Protein AF-A0A6N4R592-F1 (afdb_monomer)

Structure (mmCIF, N/CA/C/O backbone):
data_AF-A0A6N4R592-F1
#
_entry.id   AF-A0A6N4R592-F1
#
loop_
_atom_site.group_PDB
_atom_site.id
_atom_site.type_symbol
_atom_site.label_atom_id
_atom_site.label_alt_id
_atom_site.label_comp_id
_atom_site.label_asym_id
_atom_site.label_entity_id
_atom_site.label_seq_id
_atom_site.pdbx_PDB_ins_code
_atom_site.Cartn_x
_atom_site.Cartn_y
_atom_site.Cartn_z
_atom_site.occupancy
_atom_site.B_iso_or_equiv
_atom_site.auth_seq_id
_atom_site.auth_comp_id
_atom_site.auth_asym_id
_atom_site.auth_atom_id
_atom_site.pdbx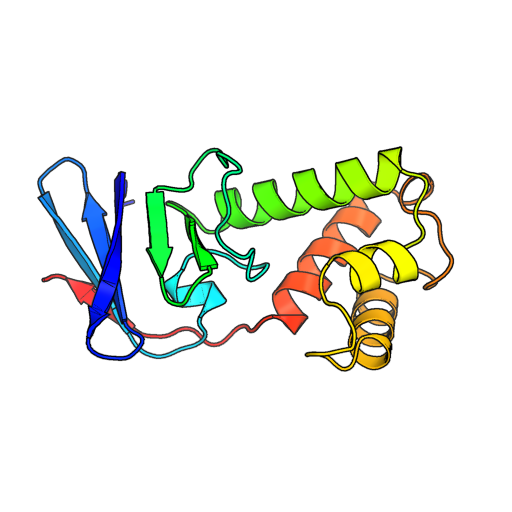_PDB_model_num
ATOM 1 N N . MET A 1 1 ? 16.192 -14.650 -8.213 1.00 62.88 1 MET A N 1
ATOM 2 C CA . MET A 1 1 ? 15.138 -13.611 -8.234 1.00 62.88 1 MET A CA 1
ATOM 3 C C . MET A 1 1 ? 15.750 -12.357 -8.821 1.00 62.88 1 MET A C 1
ATOM 5 O O . MET A 1 1 ? 16.882 -12.058 -8.465 1.00 62.88 1 MET A O 1
ATOM 9 N N . ASP A 1 2 ? 15.056 -11.673 -9.729 1.00 75.62 2 ASP A N 1
ATOM 10 C CA . ASP A 1 2 ? 15.552 -10.416 -10.296 1.00 75.62 2 ASP A CA 1
ATOM 11 C C . ASP A 1 2 ? 15.563 -9.311 -9.235 1.00 75.62 2 ASP A C 1
ATOM 13 O O . ASP A 1 2 ? 14.555 -9.067 -8.572 1.00 75.62 2 ASP A O 1
ATOM 17 N N . THR A 1 3 ? 16.703 -8.638 -9.080 1.00 89.19 3 THR A N 1
ATOM 18 C CA . THR A 1 3 ? 16.845 -7.491 -8.177 1.00 89.19 3 THR A CA 1
ATOM 19 C C . THR A 1 3 ? 16.563 -6.212 -8.955 1.00 89.19 3 THR A C 1
ATOM 21 O O . THR A 1 3 ? 17.452 -5.651 -9.599 1.00 89.19 3 THR A O 1
ATOM 24 N N . PHE A 1 4 ? 15.312 -5.758 -8.925 1.00 95.81 4 PHE A N 1
ATOM 25 C CA . PHE A 1 4 ? 14.919 -4.506 -9.565 1.00 95.81 4 PHE A CA 1
ATOM 26 C C . PHE A 1 4 ? 15.396 -3.295 -8.761 1.00 95.81 4 PHE A C 1
ATOM 28 O O . PHE A 1 4 ? 15.197 -3.222 -7.548 1.00 95.81 4 PHE A O 1
ATOM 35 N N . VAL A 1 5 ? 15.990 -2.324 -9.450 1.00 97.00 5 VAL A N 1
ATOM 36 C CA . VAL A 1 5 ? 16.547 -1.102 -8.842 1.00 97.00 5 VAL A CA 1
ATOM 37 C C . VAL A 1 5 ? 15.797 0.157 -9.261 1.00 97.00 5 VAL A C 1
ATOM 39 O O . VAL A 1 5 ? 15.882 1.180 -8.585 1.00 97.00 5 VAL A O 1
ATOM 42 N N . LYS A 1 6 ? 15.034 0.083 -10.354 1.00 97.56 6 LYS A N 1
ATOM 43 C CA . LYS A 1 6 ? 14.271 1.201 -10.906 1.00 97.56 6 LYS A CA 1
ATOM 44 C C . LYS A 1 6 ? 12.977 0.698 -11.533 1.00 97.56 6 LYS A C 1
ATOM 46 O O . LYS A 1 6 ? 12.952 -0.379 -12.123 1.00 97.56 6 LYS A O 1
ATOM 51 N N . ALA A 1 7 ? 11.912 1.486 -11.426 1.00 97.94 7 ALA A N 1
ATOM 52 C CA . ALA A 1 7 ? 10.681 1.244 -12.166 1.00 97.94 7 ALA A CA 1
ATOM 53 C C . ALA A 1 7 ? 10.006 2.546 -12.617 1.00 97.94 7 ALA A C 1
ATOM 55 O O . ALA A 1 7 ? 10.142 3.587 -11.972 1.00 97.94 7 ALA A O 1
ATOM 56 N N . TYR A 1 8 ? 9.275 2.499 -13.727 1.00 97.94 8 TYR A N 1
ATOM 57 C CA . TYR A 1 8 ? 8.565 3.652 -14.289 1.00 97.94 8 TYR A CA 1
ATOM 58 C C . TYR A 1 8 ? 7.358 3.216 -15.127 1.00 97.94 8 TYR A C 1
ATOM 60 O O . TYR A 1 8 ? 7.227 2.049 -15.499 1.00 97.94 8 TYR A O 1
ATOM 68 N N . ALA A 1 9 ? 6.450 4.157 -15.394 1.00 97.75 9 ALA A N 1
ATOM 69 C CA . ALA A 1 9 ? 5.282 3.911 -16.236 1.00 97.75 9 ALA A CA 1
ATOM 70 C C . ALA A 1 9 ? 5.697 3.535 -17.671 1.00 97.75 9 ALA A C 1
ATOM 72 O O . ALA A 1 9 ? 6.549 4.191 -18.269 1.00 97.75 9 ALA A O 1
ATOM 73 N N . GLY A 1 10 ? 5.090 2.472 -18.198 1.00 95.75 10 GLY A N 1
ATOM 74 C CA . GLY A 1 10 ? 5.188 2.053 -19.593 1.00 95.75 10 GLY A CA 1
ATOM 75 C C . GLY A 1 10 ? 4.001 2.543 -20.427 1.00 95.75 10 GLY A C 1
ATOM 76 O O . GLY A 1 10 ? 3.326 3.507 -20.072 1.00 95.75 10 GLY A O 1
ATOM 77 N N . GLN A 1 11 ? 3.738 1.862 -21.544 1.00 94.56 11 GLN A N 1
ATOM 78 C CA . GLN A 1 11 ? 2.572 2.139 -22.388 1.00 94.56 11 GLN A CA 1
ATOM 79 C C . GLN A 1 11 ? 1.268 1.736 -21.685 1.00 94.56 11 GLN A C 1
ATOM 81 O O . GLN A 1 11 ? 1.192 0.692 -21.036 1.00 94.56 11 GLN A O 1
ATOM 86 N N . GLY A 1 12 ? 0.224 2.555 -21.823 1.00 94.94 12 GLY A N 1
ATOM 87 C CA . GLY A 1 12 ? -1.066 2.308 -21.180 1.00 94.94 12 GLY A CA 1
ATOM 88 C C . GLY A 1 12 ? -0.940 2.205 -19.658 1.00 94.94 12 GLY A C 1
ATOM 89 O O . GLY A 1 12 ? -0.544 3.156 -18.989 1.00 94.94 12 GLY A O 1
ATOM 90 N N . THR A 1 13 ? -1.299 1.049 -19.097 1.00 96.06 13 THR A N 1
ATOM 91 C CA . THR A 1 13 ? -1.208 0.803 -17.649 1.00 96.06 13 THR A CA 1
ATOM 92 C C . THR A 1 13 ? 0.048 0.050 -17.222 1.00 96.06 13 THR A C 1
ATOM 94 O O . THR A 1 13 ? 0.154 -0.314 -16.049 1.00 96.06 13 THR A O 1
ATOM 97 N N . ASP A 1 14 ? 0.954 -0.232 -18.153 1.00 97.81 14 ASP A N 1
ATOM 98 C CA . ASP A 1 14 ? 2.106 -1.089 -17.909 1.00 97.81 14 ASP A CA 1
ATOM 99 C C . ASP A 1 14 ? 3.134 -0.429 -16.989 1.00 97.81 14 ASP A C 1
ATOM 101 O O . ASP A 1 14 ? 3.224 0.797 -16.877 1.00 97.81 14 ASP A O 1
ATOM 105 N N . VAL A 1 15 ? 3.946 -1.263 -16.344 1.00 98.38 15 VAL A N 1
ATOM 106 C CA . VAL A 1 15 ? 5.071 -0.822 -15.514 1.00 98.38 15 VAL A CA 1
ATOM 107 C C . VAL A 1 15 ? 6.333 -1.519 -15.991 1.00 98.38 15 VAL A C 1
ATOM 109 O O . VAL A 1 15 ? 6.362 -2.744 -16.118 1.00 98.38 15 VAL A O 1
ATOM 112 N N . ILE A 1 16 ? 7.371 -0.735 -16.266 1.00 98.38 16 ILE A N 1
ATOM 113 C CA . ILE A 1 16 ? 8.685 -1.237 -16.659 1.00 98.38 16 ILE A CA 1
ATOM 114 C C . ILE A 1 16 ? 9.574 -1.259 -15.428 1.00 98.38 16 ILE A C 1
ATOM 116 O O . ILE A 1 16 ? 9.740 -0.236 -14.767 1.00 98.38 16 ILE A O 1
ATOM 120 N N . TYR A 1 17 ? 10.146 -2.420 -15.147 1.00 98.31 17 TYR A N 1
ATOM 121 C CA . TYR A 1 17 ? 11.151 -2.634 -14.121 1.00 98.31 17 TYR A CA 1
ATOM 122 C C . TYR A 1 17 ? 12.515 -2.827 -14.769 1.00 98.31 17 TYR A C 1
ATOM 124 O O . TYR A 1 17 ? 12.617 -3.482 -15.803 1.00 98.31 17 TYR A O 1
ATOM 132 N N . GLU A 1 18 ? 13.553 -2.290 -14.142 1.00 98.06 18 GLU A N 1
ATOM 133 C CA . GLU A 1 18 ? 14.937 -2.376 -14.597 1.00 98.06 18 GLU A CA 1
ATOM 134 C C . GLU A 1 18 ? 15.817 -2.916 -13.464 1.00 98.06 18 GLU A C 1
ATOM 136 O O . GLU A 1 18 ? 15.719 -2.477 -12.309 1.00 98.06 18 GLU A O 1
ATOM 141 N N . THR A 1 19 ? 16.635 -3.914 -13.780 1.00 95.88 19 THR A N 1
ATOM 142 C CA . THR A 1 19 ? 17.636 -4.499 -12.879 1.00 95.88 19 THR A CA 1
ATOM 143 C C . THR A 1 19 ? 18.960 -3.739 -12.969 1.00 95.88 19 THR A C 1
ATOM 145 O O . THR A 1 19 ? 19.182 -2.950 -13.884 1.00 95.88 19 THR A O 1
ATOM 148 N N . ALA A 1 20 ? 19.863 -3.963 -12.011 1.00 93.62 20 ALA A N 1
ATOM 149 C CA . ALA A 1 20 ? 21.159 -3.274 -11.969 1.00 93.62 20 ALA A CA 1
ATOM 150 C C . ALA A 1 20 ? 22.055 -3.538 -13.198 1.00 93.62 20 ALA A C 1
ATOM 152 O O . ALA A 1 20 ? 22.873 -2.694 -13.547 1.00 93.62 20 ALA A O 1
ATOM 153 N N . ASP A 1 21 ? 21.888 -4.689 -13.855 1.00 94.19 21 ASP A N 1
ATOM 154 C CA . ASP A 1 21 ? 22.577 -5.082 -15.094 1.00 94.19 21 ASP A CA 1
ATOM 155 C C . ASP A 1 21 ? 21.860 -4.588 -16.370 1.00 94.19 21 ASP A C 1
ATOM 157 O O . ASP A 1 21 ? 22.243 -4.955 -17.478 1.00 94.19 21 ASP A O 1
ATOM 161 N N . GLY A 1 22 ? 20.819 -3.758 -16.235 1.00 94.19 22 GLY A N 1
ATOM 162 C CA . GLY A 1 22 ? 20.122 -3.112 -17.349 1.00 94.19 22 GLY A CA 1
ATOM 163 C C . GLY A 1 22 ? 19.032 -3.951 -18.022 1.00 94.19 22 GLY A C 1
ATOM 164 O O . GLY A 1 22 ? 18.386 -3.458 -18.951 1.00 94.19 22 GLY A O 1
ATOM 165 N N . ARG A 1 23 ? 18.774 -5.187 -17.564 1.00 95.75 23 ARG A N 1
ATOM 166 C CA . ARG A 1 23 ? 17.642 -5.985 -18.069 1.00 95.75 23 ARG A CA 1
ATOM 167 C C . ARG A 1 23 ? 1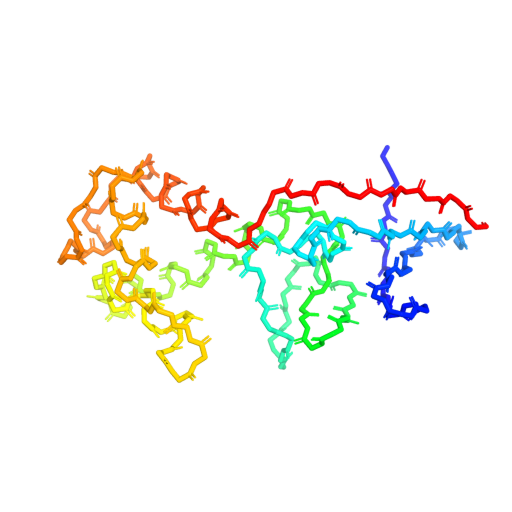6.323 -5.324 -17.689 1.00 95.75 23 ARG A C 1
ATOM 169 O O . ARG A 1 23 ? 16.175 -4.754 -16.606 1.00 95.75 23 ARG A O 1
ATOM 176 N N . LYS A 1 24 ? 15.340 -5.425 -18.585 1.00 97.44 24 LYS A N 1
ATOM 177 C CA . LYS A 1 24 ? 14.023 -4.816 -18.402 1.00 97.44 24 LYS A CA 1
ATOM 178 C C . LYS A 1 24 ? 12.930 -5.871 -18.399 1.00 97.44 24 LYS A C 1
ATOM 180 O O . LYS A 1 24 ? 12.932 -6.797 -19.203 1.00 97.44 24 LYS A O 1
ATOM 185 N N . VAL A 1 25 ? 11.976 -5.707 -17.489 1.00 97.50 25 VAL A N 1
ATOM 186 C CA . VAL A 1 25 ? 10.789 -6.556 -17.383 1.00 97.50 25 VAL A CA 1
ATOM 187 C C . VAL A 1 25 ? 9.558 -5.666 -17.373 1.00 97.50 25 VAL A C 1
ATOM 189 O O . VAL A 1 25 ? 9.431 -4.759 -16.553 1.00 97.50 25 VAL A O 1
ATOM 192 N N . ARG A 1 26 ? 8.626 -5.935 -18.280 1.00 97.75 26 ARG A N 1
ATOM 193 C CA . ARG A 1 26 ? 7.334 -5.263 -18.369 1.00 97.75 26 ARG A CA 1
ATOM 194 C C . ARG A 1 26 ? 6.264 -6.065 -17.643 1.00 97.75 26 ARG A C 1
ATOM 196 O O . ARG A 1 26 ? 6.079 -7.248 -17.922 1.00 97.75 26 ARG A O 1
ATOM 203 N N . PHE A 1 27 ? 5.536 -5.399 -16.757 1.00 97.56 27 PHE A N 1
ATOM 204 C CA . PHE A 1 27 ? 4.348 -5.917 -16.091 1.00 97.56 27 PHE A CA 1
ATOM 205 C C . PHE A 1 27 ? 3.115 -5.315 -16.766 1.00 97.56 27 PHE A C 1
ATOM 207 O O . PHE A 1 27 ? 2.927 -4.096 -16.718 1.00 97.56 27 PHE A O 1
ATOM 214 N N . SER A 1 28 ? 2.280 -6.163 -17.369 1.00 97.44 28 SER A N 1
ATOM 215 C CA . SER A 1 28 ? 1.107 -5.759 -18.157 1.00 97.44 28 SER A CA 1
ATOM 216 C C . SER A 1 28 ? -0.163 -6.454 -17.661 1.00 97.44 28 SER A C 1
ATOM 218 O O . SER A 1 28 ? -0.115 -7.560 -17.124 1.00 97.44 28 SER A O 1
ATOM 220 N N . GLY A 1 29 ? -1.321 -5.810 -17.833 1.00 96.25 29 GLY A N 1
ATOM 221 C CA . GLY A 1 29 ? -2.608 -6.351 -17.375 1.00 96.25 29 GLY A CA 1
ATOM 222 C C . GLY A 1 29 ? -2.704 -6.519 -15.849 1.00 96.25 29 GLY A C 1
ATOM 223 O O . GLY A 1 29 ? -1.919 -5.943 -15.094 1.00 96.25 29 GLY A O 1
ATOM 224 N N . GLY A 1 30 ? -3.692 -7.282 -15.375 1.00 95.50 30 GLY A N 1
ATOM 225 C CA . GLY A 1 30 ? -3.941 -7.479 -13.940 1.00 95.50 30 GLY A CA 1
ATOM 226 C C . GLY A 1 30 ? -4.347 -6.200 -13.195 1.00 95.50 30 GLY A C 1
ATOM 227 O O . GLY A 1 30 ? -4.807 -5.223 -13.796 1.00 95.50 30 GLY A O 1
ATOM 228 N N . ASP A 1 31 ? -4.166 -6.195 -11.878 1.00 96.31 31 ASP A N 1
ATOM 229 C CA . ASP A 1 31 ? -4.455 -5.044 -11.019 1.00 96.31 31 ASP A CA 1
ATOM 230 C C . ASP A 1 31 ? -3.212 -4.167 -10.803 1.00 96.31 31 ASP A C 1
ATOM 232 O O . ASP A 1 31 ? -2.063 -4.600 -10.935 1.00 96.31 31 ASP A O 1
ATOM 236 N N . ARG A 1 32 ? -3.437 -2.883 -10.495 1.00 96.44 32 ARG A N 1
ATOM 237 C CA . ARG A 1 32 ? -2.353 -1.904 -10.315 1.00 96.44 32 ARG A CA 1
ATOM 238 C C . ARG A 1 32 ? -1.432 -2.284 -9.162 1.00 96.44 32 ARG A C 1
ATOM 240 O O . ARG A 1 32 ? -0.219 -2.165 -9.298 1.00 96.44 32 ARG A O 1
ATOM 247 N N . ASN A 1 33 ? -1.995 -2.738 -8.046 1.00 95.94 33 ASN A N 1
ATOM 248 C CA . ASN A 1 33 ? -1.226 -3.139 -6.874 1.00 95.94 33 ASN A CA 1
ATOM 249 C C . ASN A 1 33 ? -0.249 -4.286 -7.194 1.00 95.94 33 ASN A C 1
ATOM 251 O O . ASN A 1 33 ? 0.875 -4.283 -6.693 1.00 95.94 33 ASN A O 1
ATOM 255 N N . TRP A 1 34 ? -0.622 -5.197 -8.097 1.00 97.56 34 TRP A N 1
ATOM 256 C CA . TRP A 1 34 ? 0.252 -6.244 -8.613 1.00 97.56 34 TRP A CA 1
ATOM 257 C C . TRP A 1 34 ? 1.346 -5.678 -9.525 1.00 97.56 34 TRP A C 1
ATOM 259 O O . TRP A 1 34 ? 2.527 -5.937 -9.284 1.00 97.56 34 TRP A O 1
ATOM 269 N N . ARG A 1 35 ? 0.981 -4.860 -10.527 1.00 97.75 35 ARG A N 1
ATOM 270 C CA . ARG A 1 35 ? 1.959 -4.259 -11.456 1.00 97.75 35 ARG A CA 1
ATOM 271 C C . ARG A 1 35 ? 2.964 -3.357 -10.756 1.00 97.75 35 ARG A C 1
ATOM 273 O O . ARG A 1 35 ? 4.108 -3.304 -11.172 1.00 97.75 35 ARG A O 1
ATOM 280 N N . ASN A 1 36 ? 2.542 -2.661 -9.707 1.00 98.19 36 ASN A N 1
ATOM 281 C CA . ASN A 1 36 ? 3.387 -1.749 -8.946 1.00 98.19 36 ASN A CA 1
ATOM 282 C C . ASN A 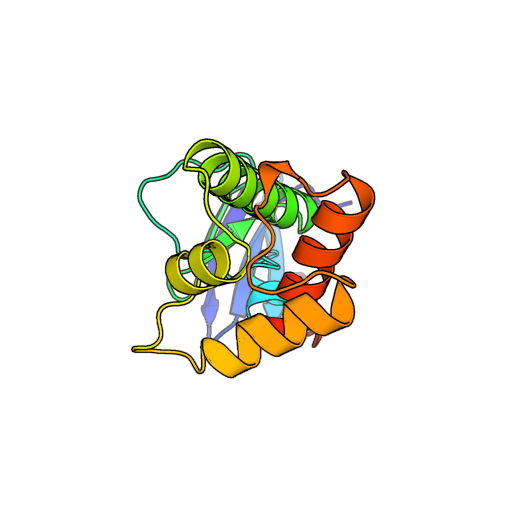1 36 ? 4.109 -2.442 -7.778 1.00 98.19 36 ASN A C 1
ATOM 284 O O . ASN A 1 36 ? 4.849 -1.779 -7.046 1.00 98.19 36 ASN A O 1
ATOM 288 N N . GLN A 1 37 ? 3.856 -3.736 -7.541 1.00 97.56 37 GLN A N 1
ATOM 289 C CA . GLN A 1 37 ? 4.284 -4.450 -6.331 1.00 97.56 37 GLN A CA 1
ATOM 290 C C . GLN A 1 37 ? 3.970 -3.659 -5.050 1.00 97.56 37 GLN A C 1
ATOM 292 O O . GLN A 1 37 ? 4.754 -3.565 -4.110 1.00 97.56 37 GLN A O 1
ATOM 297 N N . ASN A 1 38 ? 2.791 -3.048 -5.033 1.00 97.94 38 ASN A N 1
ATOM 298 C CA . ASN A 1 38 ? 2.308 -2.145 -4.003 1.00 97.94 38 ASN A CA 1
ATOM 299 C C . ASN A 1 38 ? 0.945 -2.648 -3.514 1.00 97.94 38 ASN A C 1
ATOM 301 O O . ASN A 1 38 ? -0.070 -2.071 -3.905 1.00 97.94 38 ASN A O 1
ATOM 305 N N . PRO A 1 39 ? 0.899 -3.720 -2.696 1.00 97.19 39 PRO A N 1
ATOM 306 C CA . PRO A 1 39 ? -0.352 -4.369 -2.296 1.00 97.19 39 PRO A CA 1
ATOM 307 C C . PRO A 1 39 ? -1.375 -3.429 -1.655 1.00 97.19 39 PRO A C 1
ATOM 309 O O . PRO A 1 39 ? -2.566 -3.666 -1.790 1.00 97.19 39 PRO A O 1
ATOM 312 N N . GLY A 1 40 ? -0.914 -2.352 -1.013 1.00 96.19 40 GLY A N 1
ATOM 313 C CA . GLY A 1 40 ? -1.764 -1.348 -0.376 1.00 96.19 40 GLY A CA 1
ATOM 314 C C . GLY A 1 40 ? -2.177 -0.174 -1.262 1.00 96.19 40 GLY A C 1
ATOM 315 O O . GLY A 1 40 ? -2.737 0.777 -0.737 1.00 96.19 40 GLY A O 1
ATOM 316 N N . ASN A 1 41 ? -1.829 -0.156 -2.556 1.00 96.69 41 ASN A N 1
ATOM 317 C CA . ASN A 1 41 ? -2.036 1.011 -3.427 1.00 96.69 41 ASN A CA 1
ATOM 318 C C . ASN A 1 41 ? -1.595 2.331 -2.753 1.00 96.69 41 ASN A C 1
ATOM 320 O O . ASN A 1 41 ? -2.276 3.355 -2.790 1.00 96.69 41 ASN A O 1
ATOM 324 N N . ILE A 1 42 ? -0.410 2.340 -2.136 1.00 96.56 42 ILE A N 1
ATOM 325 C CA . ILE A 1 42 ? 0.140 3.541 -1.499 1.00 96.56 42 ILE A CA 1
ATOM 326 C C . ILE A 1 42 ? 0.437 4.590 -2.578 1.00 96.56 42 ILE A C 1
ATOM 328 O O . ILE A 1 42 ? 1.251 4.348 -3.478 1.00 96.56 42 ILE A O 1
ATOM 332 N N . ARG A 1 43 ? -0.206 5.760 -2.489 1.00 95.56 43 ARG A N 1
ATOM 333 C CA . ARG A 1 43 ? 0.039 6.906 -3.381 1.00 95.56 43 ARG A CA 1
ATOM 334 C C . ARG A 1 43 ? 1.491 7.381 -3.264 1.00 95.56 43 ARG A C 1
ATOM 336 O O . ARG A 1 43 ? 2.071 7.406 -2.177 1.00 95.56 43 ARG A O 1
ATOM 343 N N . SER A 1 44 ? 2.084 7.770 -4.389 1.00 96.12 44 SER A N 1
ATOM 344 C CA . SER A 1 44 ? 3.431 8.338 -4.391 1.00 96.12 44 SER A CA 1
ATOM 345 C C . SER A 1 44 ? 3.384 9.784 -3.914 1.00 96.12 44 SER A C 1
ATOM 347 O O . SER A 1 44 ? 2.686 10.612 -4.486 1.00 96.12 44 SER A O 1
ATOM 349 N N . ASN A 1 45 ? 4.167 10.083 -2.886 1.00 93.56 45 ASN A N 1
ATOM 350 C CA . ASN A 1 45 ? 4.393 11.424 -2.359 1.00 93.56 45 ASN A CA 1
ATOM 351 C C . ASN A 1 45 ? 5.890 11.601 -2.025 1.00 93.56 45 ASN A C 1
ATOM 353 O O . ASN A 1 45 ? 6.727 10.792 -2.446 1.00 93.56 45 ASN A O 1
ATOM 357 N N . SER A 1 46 ? 6.227 12.648 -1.269 1.00 93.56 46 SER A N 1
ATOM 358 C CA . SER A 1 46 ? 7.596 12.962 -0.838 1.00 93.56 46 SER A CA 1
ATOM 359 C C . SER A 1 46 ? 8.200 11.956 0.154 1.00 93.56 46 SER A C 1
ATOM 361 O O . SER A 1 46 ? 9.406 12.002 0.407 1.00 93.56 46 SER A O 1
ATOM 363 N N . ILE A 1 47 ? 7.411 11.021 0.701 1.00 93.31 47 ILE A N 1
ATOM 364 C CA . ILE A 1 47 ? 7.905 10.013 1.642 1.00 93.31 47 ILE A CA 1
ATOM 365 C C . ILE A 1 47 ? 8.842 9.040 0.916 1.00 93.31 47 ILE A C 1
ATOM 367 O O . ILE A 1 47 ? 8.487 8.383 -0.070 1.00 93.31 47 ILE A O 1
ATOM 371 N N . ARG A 1 48 ? 10.056 8.910 1.460 1.00 93.44 48 ARG A N 1
ATOM 372 C CA . ARG A 1 48 ? 11.076 7.962 1.002 1.00 93.44 48 ARG A CA 1
ATOM 373 C C . ARG A 1 48 ? 10.851 6.595 1.641 1.00 93.44 48 ARG A C 1
ATOM 375 O O . ARG A 1 48 ? 11.404 6.276 2.692 1.00 93.44 48 ARG A O 1
ATOM 382 N N . TRP A 1 49 ? 10.011 5.782 1.012 1.00 96.94 49 TRP A N 1
ATOM 383 C CA . TRP A 1 49 ? 9.807 4.403 1.445 1.00 96.94 49 TRP A CA 1
ATOM 384 C C . TRP A 1 49 ? 11.014 3.531 1.090 1.00 96.94 49 TRP A C 1
ATOM 386 O O . TRP A 1 49 ? 11.471 3.537 -0.051 1.00 96.94 49 TRP A O 1
ATOM 396 N N . LEU A 1 50 ? 11.508 2.737 2.045 1.00 97.12 50 LEU A N 1
ATOM 397 C CA . LEU A 1 50 ? 12.545 1.750 1.738 1.00 97.12 50 LEU A CA 1
ATOM 398 C C . LEU A 1 50 ? 11.985 0.725 0.746 1.00 97.12 50 LEU A C 1
ATOM 400 O O . LEU A 1 50 ? 10.945 0.126 1.014 1.00 97.12 50 LEU A O 1
ATOM 404 N N . GLY A 1 51 ? 12.700 0.523 -0.360 1.00 96.12 51 GLY A N 1
ATOM 405 C CA . GLY A 1 51 ? 12.296 -0.384 -1.427 1.00 96.12 51 GLY A CA 1
ATOM 406 C C . GLY A 1 51 ? 11.398 0.242 -2.493 1.00 96.12 51 GLY A C 1
ATOM 407 O O . GLY A 1 51 ? 11.051 -0.451 -3.442 1.00 96.12 51 GLY A O 1
ATOM 408 N N . LYS A 1 52 ? 11.020 1.525 -2.374 1.00 97.69 52 LYS A N 1
ATOM 409 C CA . LYS A 1 52 ? 10.383 2.265 -3.474 1.00 97.69 52 LYS A CA 1
ATOM 410 C C . LYS A 1 52 ? 11.438 2.565 -4.534 1.00 97.69 52 LYS A C 1
ATOM 412 O O . LYS A 1 52 ? 12.395 3.282 -4.257 1.00 97.69 52 LYS A O 1
ATOM 417 N N . ILE A 1 53 ? 11.224 2.051 -5.738 1.00 97.75 53 ILE A N 1
ATOM 418 C CA . ILE A 1 53 ? 12.138 2.183 -6.884 1.00 97.75 53 ILE A CA 1
ATOM 419 C C . ILE A 1 53 ? 11.536 3.006 -8.026 1.00 97.75 53 ILE A C 1
ATOM 421 O O . ILE A 1 53 ? 12.167 3.201 -9.063 1.00 97.75 53 ILE A O 1
ATOM 425 N N . GLY A 1 54 ? 10.304 3.484 -7.854 1.00 97.69 54 GLY A N 1
ATOM 426 C CA . GLY A 1 54 ? 9.606 4.231 -8.886 1.00 97.69 54 GLY A CA 1
ATOM 427 C C . GLY A 1 54 ? 8.221 4.709 -8.482 1.00 97.69 54 GLY A C 1
ATOM 428 O O . GLY A 1 54 ? 7.787 4.573 -7.331 1.00 97.69 54 GLY A O 1
ATOM 429 N N . ALA A 1 55 ? 7.519 5.259 -9.467 1.00 97.88 55 ALA A N 1
ATOM 430 C CA . ALA A 1 55 ? 6.103 5.572 -9.386 1.00 97.88 55 ALA A CA 1
ATOM 431 C C . ALA A 1 55 ? 5.426 5.331 -10.743 1.00 97.88 55 ALA A C 1
ATOM 433 O O . ALA A 1 55 ? 6.021 5.578 -11.791 1.00 97.88 55 ALA A O 1
ATOM 434 N N . ALA A 1 56 ? 4.176 4.871 -10.714 1.00 97.81 56 ALA A N 1
ATOM 435 C CA . ALA A 1 56 ? 3.351 4.661 -11.901 1.00 97.81 56 ALA A CA 1
ATOM 436 C C . ALA A 1 56 ? 1.875 4.911 -11.560 1.00 97.81 56 ALA A C 1
ATOM 438 O O . ALA A 1 56 ? 1.388 4.473 -10.513 1.00 97.81 56 ALA A O 1
ATOM 439 N N . GLY A 1 57 ? 1.167 5.659 -12.414 1.00 95.50 57 GLY A N 1
ATOM 440 C CA . GLY A 1 57 ? -0.243 6.019 -12.203 1.00 95.50 57 GLY A CA 1
ATOM 441 C C . GLY A 1 57 ? -0.516 6.832 -10.928 1.00 95.50 57 GLY A C 1
ATOM 442 O O . GLY A 1 57 ? -1.613 6.756 -10.385 1.00 95.50 57 GLY A O 1
ATOM 443 N N . GLY A 1 58 ? 0.485 7.551 -10.405 1.00 95.75 58 GLY A N 1
ATOM 444 C CA . GLY A 1 58 ? 0.389 8.295 -9.139 1.00 95.75 58 GLY A CA 1
ATOM 445 C C . GLY A 1 58 ? 0.617 7.457 -7.872 1.00 95.75 58 GLY A C 1
ATOM 446 O O . GLY A 1 58 ? 0.461 7.965 -6.763 1.00 95.75 58 GLY A O 1
ATOM 447 N N . PHE A 1 59 ? 1.011 6.189 -8.002 1.00 97.44 59 PHE A N 1
ATOM 448 C CA . PHE A 1 59 ? 1.266 5.278 -6.882 1.00 97.44 59 PHE A CA 1
ATOM 449 C C . PHE A 1 59 ? 2.740 4.901 -6.793 1.00 97.44 59 PHE A C 1
ATOM 451 O O . PHE A 1 59 ? 3.448 4.897 -7.800 1.00 97.44 59 PHE A O 1
ATOM 458 N N . CYS A 1 60 ? 3.208 4.575 -5.587 1.00 98.25 60 CYS A N 1
ATOM 459 C CA . CYS A 1 60 ? 4.537 4.005 -5.389 1.00 98.25 60 CYS A CA 1
ATOM 460 C C . CYS A 1 60 ? 4.679 2.703 -6.183 1.00 98.25 60 CYS A C 1
ATOM 462 O O . CYS A 1 60 ? 3.722 1.930 -6.278 1.00 98.25 60 CYS A O 1
ATOM 464 N N . VAL A 1 61 ? 5.882 2.463 -6.699 1.00 98.44 61 VAL A N 1
ATOM 465 C CA . VAL A 1 61 ? 6.309 1.170 -7.231 1.00 98.44 61 VAL A CA 1
ATOM 466 C C . VAL A 1 61 ? 7.444 0.651 -6.356 1.00 98.44 61 VAL A C 1
ATOM 468 O O . VAL A 1 61 ? 8.438 1.358 -6.154 1.00 98.44 61 VAL A O 1
ATOM 471 N N . PHE A 1 62 ? 7.283 -0.551 -5.806 1.00 98.25 62 PHE A N 1
ATOM 472 C CA . PHE A 1 62 ? 8.284 -1.186 -4.947 1.00 98.25 62 PHE A CA 1
ATOM 473 C C . PHE A 1 62 ? 9.075 -2.259 -5.697 1.00 98.25 62 PHE A C 1
ATOM 475 O O . PHE A 1 62 ? 8.605 -2.793 -6.698 1.00 98.25 62 PHE A O 1
ATOM 482 N N . ALA A 1 63 ? 10.280 -2.557 -5.207 1.00 97.31 63 ALA A N 1
ATOM 483 C CA . ALA A 1 63 ? 11.148 -3.599 -5.756 1.00 97.31 63 ALA A CA 1
ATOM 484 C C . ALA A 1 63 ? 10.633 -5.019 -5.494 1.00 97.31 63 ALA A C 1
ATOM 486 O O . ALA A 1 63 ? 10.939 -5.918 -6.275 1.00 97.31 63 ALA A O 1
ATOM 487 N N . THR A 1 64 ? 9.893 -5.202 -4.393 1.00 96.81 64 THR A N 1
ATOM 488 C CA . THR A 1 64 ? 9.199 -6.446 -4.035 1.00 96.81 64 THR A CA 1
ATOM 489 C C . THR A 1 64 ? 7.842 -6.126 -3.384 1.00 96.81 64 THR A C 1
ATOM 491 O O . THR A 1 64 ? 7.707 -5.070 -2.748 1.00 96.81 64 THR A O 1
ATOM 494 N N . PRO A 1 65 ? 6.822 -7.003 -3.486 1.00 96.44 65 PRO A N 1
ATOM 495 C CA . PRO A 1 65 ? 5.544 -6.794 -2.803 1.00 96.44 65 PRO A CA 1
ATOM 496 C C . PRO A 1 65 ? 5.683 -6.764 -1.272 1.00 96.44 65 PRO A C 1
ATOM 498 O O . PRO A 1 65 ? 4.953 -6.027 -0.609 1.00 96.44 65 PRO A O 1
ATOM 501 N N . GLU A 1 66 ? 6.654 -7.481 -0.698 1.00 97.12 66 GLU A N 1
ATOM 502 C CA . GLU A 1 66 ? 6.946 -7.489 0.743 1.00 97.12 66 GLU A CA 1
ATOM 503 C C . GLU A 1 66 ? 7.377 -6.102 1.237 1.00 97.12 66 GLU A C 1
ATOM 505 O O . GLU A 1 66 ? 7.009 -5.681 2.337 1.00 97.12 66 GLU A O 1
ATOM 510 N N . LEU A 1 67 ? 8.109 -5.343 0.412 1.00 97.81 67 LEU A N 1
ATOM 511 C CA . LEU A 1 67 ? 8.465 -3.956 0.718 1.00 97.81 67 LEU A CA 1
ATOM 512 C C . LEU A 1 67 ? 7.234 -3.040 0.712 1.00 97.81 67 LEU A C 1
ATOM 514 O O . LEU A 1 67 ? 7.137 -2.149 1.563 1.00 97.81 67 LEU A O 1
ATOM 518 N N . GLY A 1 68 ? 6.270 -3.299 -0.176 1.00 97.38 68 GLY A N 1
ATOM 519 C CA . GLY A 1 68 ? 4.965 -2.637 -0.170 1.00 97.38 68 GLY A CA 1
ATOM 520 C C . GLY A 1 68 ? 4.155 -2.947 1.094 1.00 97.38 68 GLY A C 1
ATOM 521 O O . GLY A 1 68 ? 3.684 -2.027 1.764 1.00 97.38 68 GLY A O 1
ATOM 522 N N . VAL A 1 69 ? 4.072 -4.220 1.496 1.00 97.94 69 VAL A N 1
ATOM 523 C CA . VAL A 1 69 ? 3.424 -4.640 2.758 1.00 97.94 69 VAL A CA 1
ATOM 524 C C . VAL A 1 69 ? 4.104 -4.001 3.969 1.00 97.94 69 VAL A C 1
ATOM 526 O O . VAL A 1 69 ? 3.440 -3.493 4.876 1.00 97.94 69 VAL A O 1
ATOM 529 N N . ARG A 1 70 ? 5.438 -3.940 3.981 1.00 98.00 70 ARG A N 1
ATOM 530 C CA . ARG A 1 70 ? 6.186 -3.262 5.043 1.00 98.00 70 ARG A CA 1
ATOM 531 C C . ARG A 1 70 ? 5.858 -1.770 5.121 1.00 98.00 70 ARG A C 1
ATOM 533 O O . ARG A 1 70 ? 5.779 -1.226 6.226 1.00 98.00 70 ARG A O 1
ATOM 540 N N . ALA A 1 71 ? 5.659 -1.097 3.988 1.00 97.69 71 ALA A N 1
ATOM 541 C CA . ALA A 1 71 ? 5.200 0.289 3.975 1.00 97.69 71 ALA A CA 1
ATOM 542 C C . ALA A 1 71 ? 3.787 0.422 4.578 1.00 97.69 71 ALA A C 1
ATOM 544 O O . ALA A 1 71 ? 3.572 1.308 5.405 1.00 97.69 71 ALA A O 1
ATOM 545 N N . MET A 1 72 ? 2.865 -0.504 4.282 1.00 97.38 72 MET A N 1
ATOM 546 C CA . MET A 1 72 ? 1.544 -0.548 4.932 1.00 97.38 72 MET A CA 1
ATOM 547 C C . MET A 1 72 ? 1.656 -0.718 6.451 1.00 97.38 72 MET A C 1
ATOM 549 O O . MET A 1 72 ? 1.065 0.063 7.194 1.00 97.38 72 MET A O 1
ATOM 553 N N . ARG A 1 73 ? 2.470 -1.672 6.933 1.00 97.88 73 ARG A N 1
ATOM 554 C CA . ARG A 1 73 ? 2.710 -1.876 8.376 1.00 97.88 73 ARG A CA 1
ATOM 555 C C . ARG A 1 73 ? 3.252 -0.612 9.036 1.00 97.88 73 ARG A C 1
ATOM 557 O O . ARG A 1 73 ? 2.815 -0.266 10.127 1.00 97.88 73 ARG A O 1
ATOM 564 N N . LYS A 1 74 ? 4.152 0.128 8.377 1.00 97.50 74 LYS A N 1
ATOM 565 C CA . LYS A 1 74 ? 4.623 1.428 8.886 1.00 97.50 74 LYS A CA 1
ATOM 566 C C . LYS A 1 74 ? 3.499 2.459 8.997 1.00 97.50 74 LYS A C 1
ATOM 568 O O . LYS A 1 74 ? 3.445 3.161 10.003 1.00 97.50 74 LYS A O 1
ATOM 573 N N . ILE A 1 75 ? 2.617 2.545 7.999 1.00 97.00 75 ILE A N 1
ATOM 574 C CA . ILE A 1 75 ? 1.456 3.445 8.046 1.00 97.00 75 ILE A CA 1
ATOM 575 C C . ILE A 1 75 ? 0.554 3.069 9.223 1.00 97.00 75 ILE A C 1
ATOM 577 O O . ILE A 1 75 ? 0.250 3.932 10.041 1.00 97.00 75 ILE A O 1
ATOM 581 N N . LEU A 1 76 ? 0.185 1.793 9.358 1.00 97.81 76 LEU A N 1
ATOM 582 C CA . LEU A 1 76 ? -0.677 1.333 10.449 1.00 97.81 76 LEU A CA 1
ATOM 583 C C . LEU A 1 76 ? -0.030 1.530 11.821 1.00 97.81 76 LEU A C 1
ATOM 585 O O . LEU A 1 76 ? -0.697 2.024 12.717 1.00 97.81 76 LEU A O 1
ATOM 589 N N . ASN A 1 77 ? 1.274 1.285 11.969 1.00 97.75 77 ASN A N 1
ATOM 590 C CA . ASN A 1 77 ? 1.988 1.575 13.215 1.00 97.75 77 ASN A CA 1
ATOM 591 C C . ASN A 1 77 ? 1.924 3.063 13.588 1.00 97.75 77 ASN A C 1
ATOM 593 O O . ASN A 1 77 ? 1.854 3.400 14.768 1.00 97.75 77 ASN A O 1
ATOM 597 N N . ASN A 1 78 ? 1.943 3.972 12.610 1.00 97.62 78 ASN A N 1
ATOM 598 C CA . ASN A 1 78 ? 1.736 5.394 12.886 1.00 97.62 78 ASN A CA 1
ATOM 599 C C . ASN A 1 78 ? 0.296 5.671 13.338 1.00 97.62 78 ASN A C 1
ATOM 601 O O . ASN A 1 78 ? 0.107 6.389 14.312 1.00 97.62 78 ASN A O 1
ATOM 605 N N . ARG A 1 79 ? -0.709 5.033 12.722 1.00 97.81 79 ARG A N 1
ATOM 606 C CA . ARG A 1 79 ? -2.112 5.126 13.171 1.00 97.81 79 ARG A CA 1
ATOM 607 C C . ARG A 1 79 ? -2.312 4.560 14.579 1.00 97.81 79 ARG A C 1
ATOM 609 O O . ARG A 1 79 ? -3.044 5.150 15.366 1.00 97.81 79 ARG A O 1
ATOM 616 N N . THR A 1 80 ? -1.602 3.489 14.926 1.00 97.81 80 THR A N 1
ATOM 617 C CA . THR A 1 80 ? -1.552 2.948 16.288 1.00 97.81 80 THR A CA 1
ATOM 618 C C . THR A 1 80 ? -1.011 3.978 17.278 1.00 97.81 80 THR A C 1
ATOM 620 O O . THR A 1 80 ? 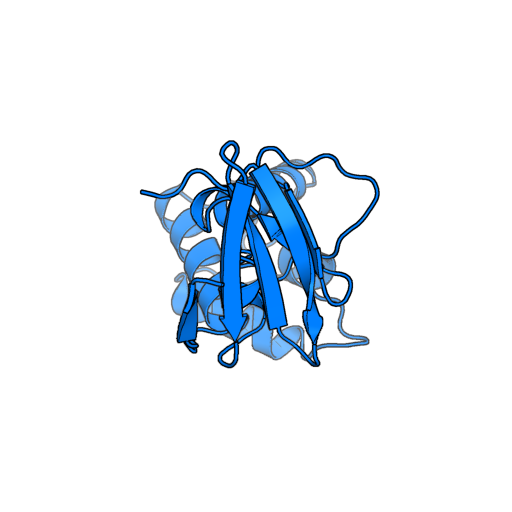-1.624 4.194 18.318 1.00 97.81 80 THR A O 1
ATOM 623 N N . ARG A 1 81 ? 0.093 4.666 16.947 1.00 98.00 81 ARG A N 1
ATOM 624 C CA . ARG A 1 81 ? 0.668 5.732 17.794 1.00 98.00 81 ARG A CA 1
ATOM 625 C C . ARG A 1 81 ? -0.239 6.956 17.917 1.00 98.00 81 ARG A C 1
ATOM 627 O O . ARG A 1 81 ? -0.250 7.594 18.959 1.00 98.00 81 ARG A O 1
ATOM 634 N N . GLU A 1 82 ? -1.014 7.254 16.878 1.00 97.88 82 GLU A N 1
ATOM 635 C CA . GLU A 1 82 ? -2.068 8.278 16.896 1.00 97.88 82 GLU A CA 1
ATOM 636 C C . GLU A 1 82 ? -3.297 7.852 17.724 1.00 97.88 82 GLU A C 1
ATOM 638 O O . GLU A 1 82 ? -4.230 8.634 17.878 1.00 97.88 82 GLU A O 1
ATOM 643 N N . GLY A 1 83 ? -3.328 6.622 18.252 1.00 97.69 83 GLY A N 1
ATOM 644 C CA . GLY A 1 83 ? -4.412 6.119 19.094 1.00 97.69 83 GLY A CA 1
ATOM 645 C C . GLY A 1 83 ? -5.685 5.740 18.338 1.00 97.69 83 GLY A C 1
ATOM 646 O O . GLY A 1 83 ? -6.723 5.579 18.986 1.00 97.69 83 GLY A O 1
ATOM 647 N N . LYS A 1 84 ? -5.603 5.592 17.009 1.00 98.31 84 LYS A N 1
ATOM 648 C CA . LYS A 1 84 ? -6.748 5.357 16.123 1.00 98.31 84 LYS A CA 1
ATOM 649 C C . LYS A 1 84 ? -7.346 3.962 16.267 1.00 98.31 84 LYS A C 1
ATOM 651 O O . LYS A 1 84 ? -6.652 2.966 16.495 1.00 98.31 84 LYS A O 1
ATOM 656 N N . THR A 1 85 ? -8.651 3.905 16.053 1.00 98.56 85 THR A N 1
ATOM 657 C CA . THR A 1 85 ? -9.416 2.685 15.795 1.00 98.56 85 THR A CA 1
ATOM 658 C C . THR A 1 85 ? -9.178 2.161 14.382 1.00 98.56 85 THR A C 1
ATOM 660 O O . THR A 1 85 ? -8.634 2.861 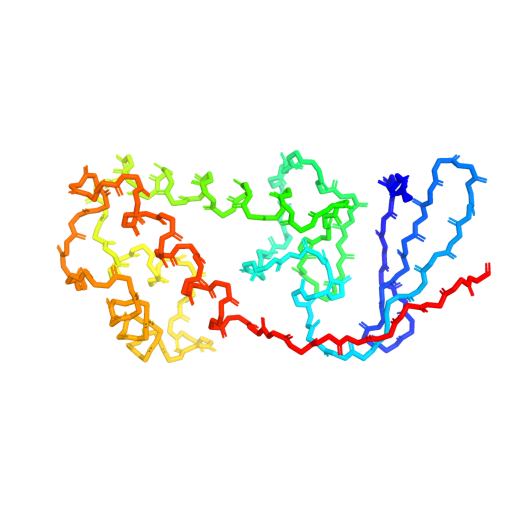13.521 1.00 98.56 85 THR A O 1
ATOM 663 N N . LEU A 1 86 ? -9.606 0.925 14.114 1.00 98.00 86 LEU A N 1
ATOM 664 C CA . LEU A 1 86 ? -9.585 0.369 12.761 1.00 98.00 86 LEU A CA 1
ATOM 665 C C . LEU A 1 86 ? -10.340 1.263 11.765 1.00 98.00 86 LEU A C 1
ATOM 667 O O . LEU A 1 86 ? -9.819 1.555 10.688 1.00 98.00 86 LEU A O 1
ATOM 671 N N . ALA A 1 87 ? -11.544 1.711 12.128 1.00 97.25 87 ALA A N 1
ATOM 672 C CA . ALA A 1 87 ? -12.374 2.547 11.269 1.00 97.25 87 ALA A CA 1
ATOM 673 C C . ALA A 1 87 ? -11.682 3.874 10.918 1.00 97.25 87 ALA A C 1
ATOM 675 O O . ALA A 1 87 ? -11.600 4.237 9.745 1.00 97.25 87 ALA A O 1
ATOM 676 N N . GLU A 1 88 ? -11.113 4.563 11.909 1.00 97.44 88 GLU A N 1
ATOM 677 C CA . GLU A 1 88 ? -10.393 5.828 11.703 1.00 97.44 88 GLU A CA 1
ATOM 678 C C . GLU A 1 88 ? -9.104 5.641 10.896 1.00 97.44 88 GLU A C 1
ATOM 680 O O . GLU A 1 88 ? -8.743 6.491 10.073 1.00 97.44 88 GLU A O 1
ATOM 685 N N . ALA A 1 89 ? -8.396 4.530 11.116 1.00 97.19 89 ALA A N 1
ATOM 686 C CA . ALA A 1 89 ? -7.196 4.197 10.366 1.00 97.19 89 ALA A CA 1
ATOM 687 C C . ALA A 1 89 ? -7.508 3.969 8.881 1.00 97.19 89 ALA A C 1
ATOM 689 O O . ALA A 1 89 ? -6.815 4.541 8.039 1.00 97.19 89 ALA A O 1
ATOM 690 N N . ILE A 1 90 ? -8.564 3.211 8.563 1.00 95.69 90 ILE A N 1
ATOM 691 C CA . ILE A 1 90 ? -9.013 2.971 7.182 1.00 95.69 90 ILE A CA 1
ATOM 692 C C . ILE A 1 90 ? -9.554 4.256 6.554 1.00 95.69 90 ILE A C 1
ATOM 694 O O . ILE A 1 90 ? -9.176 4.574 5.432 1.00 95.69 90 ILE A O 1
ATOM 698 N N . ALA A 1 91 ? -10.351 5.052 7.272 1.00 94.06 91 ALA A N 1
ATOM 699 C CA . ALA A 1 91 ? -10.843 6.335 6.766 1.00 94.06 91 ALA A CA 1
ATOM 700 C C . ALA A 1 91 ? -9.702 7.317 6.442 1.00 94.06 91 ALA A C 1
ATOM 702 O O . ALA A 1 91 ? -9.766 8.043 5.453 1.00 94.06 91 ALA A O 1
ATOM 703 N N . SER A 1 92 ? -8.622 7.294 7.233 1.00 90.88 92 SER A N 1
ATOM 704 C CA . SER A 1 92 ? -7.400 8.062 6.949 1.00 90.88 92 SER A CA 1
ATOM 705 C C . SER A 1 92 ? -6.593 7.501 5.769 1.00 90.88 92 SER A C 1
ATOM 707 O O . SER A 1 92 ? -5.762 8.212 5.210 1.00 90.88 92 SER A O 1
ATOM 709 N N . TYR A 1 93 ? -6.754 6.213 5.455 1.00 91.00 93 TYR A N 1
ATOM 710 C CA . TYR A 1 93 ? -6.024 5.510 4.398 1.00 91.00 93 TYR A CA 1
ATOM 711 C C . TYR A 1 93 ? -6.719 5.654 3.037 1.00 91.00 93 TYR A C 1
ATOM 713 O O . TYR A 1 93 ? -6.057 5.929 2.040 1.00 91.00 93 TYR A O 1
ATOM 721 N N . ALA A 1 94 ? -8.048 5.514 3.019 1.00 85.38 94 ALA A N 1
ATOM 722 C CA . ALA A 1 94 ? -8.913 5.578 1.845 1.00 85.38 94 ALA A CA 1
ATOM 723 C C . ALA A 1 94 ? -10.145 6.467 2.142 1.00 85.38 94 ALA A C 1
ATOM 725 O O . ALA A 1 94 ? -11.212 5.957 2.510 1.00 85.38 94 ALA A O 1
ATOM 726 N N . PRO A 1 95 ? -10.005 7.804 2.022 1.00 77.94 95 PRO A N 1
ATOM 727 C CA . PRO A 1 95 ? -11.080 8.749 2.317 1.00 77.94 95 PRO A CA 1
ATOM 728 C C . PRO A 1 95 ? -12.311 8.549 1.424 1.00 77.94 95 PRO A C 1
ATOM 730 O O . PRO A 1 95 ? -12.193 8.166 0.256 1.00 77.94 95 PRO A O 1
ATOM 733 N N . ALA A 1 96 ? -13.487 8.879 1.966 1.00 73.44 96 ALA A N 1
ATOM 734 C CA . ALA A 1 96 ? -14.788 8.597 1.352 1.00 73.44 96 ALA A CA 1
ATOM 735 C C . ALA A 1 96 ? -15.078 9.372 0.054 1.00 73.44 96 ALA A C 1
ATOM 737 O O . ALA A 1 96 ? -15.968 8.997 -0.699 1.00 73.44 96 ALA A O 1
ATOM 738 N N . VAL A 1 97 ? -14.316 10.434 -0.229 1.00 68.44 97 VAL A N 1
ATOM 739 C CA . VAL A 1 97 ? -14.462 11.234 -1.459 1.00 68.44 97 VAL A CA 1
ATOM 740 C C . VAL A 1 97 ? -14.227 10.380 -2.711 1.00 68.44 97 VAL A C 1
ATOM 742 O O . VAL A 1 97 ? -14.855 10.612 -3.738 1.00 68.44 97 VAL A O 1
ATOM 745 N N . GLU A 1 98 ? -13.360 9.367 -2.613 1.00 65.06 98 GLU A N 1
ATOM 746 C CA . GLU A 1 98 ? -13.019 8.466 -3.722 1.00 65.06 98 GLU A CA 1
ATOM 747 C C . GLU A 1 98 ? -13.441 7.004 -3.464 1.00 65.06 98 GLU A C 1
ATOM 749 O O . GLU A 1 98 ? -13.264 6.162 -4.341 1.00 65.06 98 GLU A O 1
ATOM 754 N N . ASN A 1 99 ? -13.970 6.666 -2.277 1.00 73.31 99 ASN A N 1
ATOM 755 C CA . ASN A 1 99 ? -14.147 5.275 -1.838 1.00 73.31 99 ASN A CA 1
ATOM 756 C C . ASN A 1 99 ? -15.421 5.061 -1.014 1.00 73.31 99 ASN A C 1
ATOM 758 O O . ASN A 1 99 ? -15.842 5.921 -0.247 1.00 73.31 99 ASN A O 1
ATOM 762 N N . ASN A 1 100 ? -15.971 3.845 -1.047 1.00 84.38 100 ASN A N 1
ATOM 763 C CA . ASN A 1 100 ? -16.952 3.422 -0.047 1.00 84.38 100 ASN A CA 1
ATOM 764 C C . ASN A 1 100 ? -16.226 2.981 1.237 1.00 84.38 100 ASN A C 1
ATOM 766 O O . ASN A 1 100 ? -16.034 1.790 1.489 1.00 84.38 100 ASN A O 1
ATOM 770 N N . THR A 1 101 ? -15.793 3.956 2.042 1.00 88.25 101 THR A N 1
ATOM 771 C CA . THR A 1 101 ? -15.033 3.715 3.279 1.00 88.25 101 THR A CA 1
ATOM 772 C C . THR A 1 101 ? -15.779 2.787 4.239 1.00 88.25 101 THR A C 1
ATOM 774 O O . THR A 1 101 ? -15.152 1.926 4.852 1.00 88.25 101 THR A O 1
ATOM 777 N N . THR A 1 102 ? -17.109 2.884 4.335 1.00 89.94 102 THR A N 1
ATOM 778 C CA . THR A 1 102 ? -17.911 1.980 5.175 1.00 89.94 102 THR A CA 1
ATOM 779 C C . THR A 1 102 ? -17.776 0.530 4.715 1.00 89.94 102 THR A C 1
ATOM 781 O O . THR A 1 102 ? -17.497 -0.342 5.535 1.00 89.94 102 THR A O 1
ATOM 784 N N . ALA A 1 103 ? -17.900 0.259 3.412 1.00 92.00 103 ALA A N 1
ATOM 785 C CA . ALA A 1 103 ? -17.709 -1.089 2.876 1.00 92.00 103 ALA A CA 1
ATOM 786 C C . ALA A 1 103 ? -16.277 -1.604 3.100 1.00 92.00 103 ALA A C 1
ATOM 788 O O . ALA A 1 103 ? -16.099 -2.774 3.438 1.00 92.00 103 ALA A O 1
ATOM 789 N N . TYR A 1 104 ? -15.265 -0.736 2.979 1.00 94.94 104 TYR A N 1
ATOM 790 C CA . TYR A 1 104 ? -13.873 -1.089 3.272 1.00 94.94 104 TYR A CA 1
ATOM 791 C C . TYR A 1 104 ? -13.709 -1.493 4.748 1.00 94.94 104 TYR A C 1
ATOM 793 O O . TYR A 1 104 ? -13.234 -2.591 5.050 1.00 94.94 104 TYR A O 1
ATOM 801 N N . VAL A 1 105 ? -14.180 -0.662 5.681 1.00 96.62 105 VAL A N 1
ATOM 802 C CA . VAL A 1 105 ? -14.108 -0.954 7.120 1.00 96.62 105 VAL A CA 1
ATOM 803 C C . VAL A 1 105 ? -14.781 -2.283 7.450 1.00 96.62 105 VAL A C 1
ATOM 805 O O . VAL A 1 105 ? -14.175 -3.109 8.130 1.00 96.62 105 VAL A O 1
ATOM 808 N N . GLN A 1 106 ? -15.988 -2.527 6.933 1.00 96.31 106 GLN A N 1
ATOM 809 C CA . GLN A 1 106 ? -16.710 -3.778 7.183 1.00 96.31 106 GLN A CA 1
ATOM 810 C C . GLN A 1 106 ? -15.983 -4.992 6.599 1.00 96.31 106 GLN A C 1
ATOM 812 O O . GLN A 1 106 ? -15.849 -6.014 7.272 1.00 96.31 106 GLN A O 1
ATOM 817 N N . HIS A 1 107 ? -15.449 -4.873 5.380 1.00 95.69 107 HIS A N 1
ATOM 818 C CA . HIS A 1 107 ? -14.669 -5.935 4.749 1.00 95.69 107 HIS A CA 1
ATOM 819 C C . HIS A 1 107 ? -13.454 -6.332 5.596 1.00 95.69 107 HIS A C 1
ATOM 821 O O . HIS A 1 107 ? -13.227 -7.517 5.850 1.00 95.69 107 HIS A O 1
ATOM 827 N N . VAL A 1 108 ? -12.678 -5.341 6.047 1.00 97.62 108 VAL A N 1
ATOM 828 C CA . VAL A 1 108 ? -11.459 -5.574 6.832 1.00 97.62 108 VAL A CA 1
ATOM 829 C C . VAL A 1 108 ? -11.794 -6.101 8.220 1.00 97.62 108 VAL A C 1
ATOM 831 O O . VAL A 1 108 ? -11.180 -7.073 8.654 1.00 97.62 108 VAL A O 1
ATOM 834 N N . ALA A 1 109 ? -12.787 -5.515 8.892 1.00 97.81 109 ALA A N 1
ATOM 835 C CA . ALA A 1 109 ? -13.239 -5.945 10.212 1.00 97.81 109 ALA A CA 1
ATOM 836 C C . ALA A 1 109 ? -13.669 -7.421 10.210 1.00 97.81 109 ALA A C 1
ATOM 838 O O . ALA A 1 109 ? -13.176 -8.211 11.021 1.00 97.81 109 ALA A O 1
ATOM 839 N N . ALA A 1 110 ? -14.508 -7.811 9.244 1.00 97.56 110 ALA A N 1
ATOM 840 C CA . ALA A 1 110 ? -14.992 -9.179 9.101 1.00 97.56 110 ALA A CA 1
ATOM 841 C C . ALA A 1 110 ? -13.852 -10.171 8.823 1.00 97.56 110 ALA A C 1
ATOM 843 O O . ALA A 1 110 ? -13.740 -11.187 9.507 1.00 97.56 110 ALA A O 1
ATOM 844 N N . ARG A 1 111 ? -12.962 -9.869 7.865 1.00 96.56 111 ARG A N 1
ATOM 845 C CA . ARG A 1 111 ? -11.830 -10.755 7.535 1.00 96.56 111 ARG A CA 1
ATOM 846 C C . ARG A 1 111 ? -10.808 -10.872 8.663 1.00 96.56 111 ARG A C 1
ATOM 848 O O . ARG A 1 111 ? -10.210 -11.933 8.831 1.00 96.56 111 ARG A O 1
ATOM 855 N N . ALA A 1 112 ? -10.575 -9.794 9.409 1.00 97.19 112 ALA A N 1
ATOM 856 C CA . ALA A 1 112 ? -9.581 -9.784 10.474 1.00 97.19 112 ALA A CA 1
ATOM 857 C C . ALA A 1 112 ? -10.116 -10.273 11.829 1.00 97.19 112 ALA A C 1
ATOM 859 O O . ALA A 1 112 ? -9.315 -10.595 12.712 1.00 97.19 112 ALA A O 1
ATOM 860 N N . GLY A 1 113 ? -11.439 -10.390 11.990 1.00 97.44 113 GLY A N 1
ATOM 861 C CA . GLY A 1 113 ? -12.066 -10.802 13.247 1.00 97.44 113 GLY A CA 1
ATOM 862 C C . GLY A 1 113 ? -11.893 -9.746 14.340 1.00 97.44 113 GLY A C 1
ATOM 863 O O . GLY A 1 113 ? -11.521 -10.061 15.475 1.00 97.44 113 GLY A O 1
ATOM 864 N N . VAL A 1 114 ? -12.087 -8.478 13.975 1.00 97.50 114 VAL A N 1
ATOM 865 C CA . VAL A 1 114 ? -11.941 -7.314 14.858 1.00 97.50 114 VAL A CA 1
ATOM 866 C C . VAL A 1 114 ? -13.145 -6.395 14.712 1.00 97.50 114 VAL A C 1
ATOM 868 O O . VAL A 1 114 ? -13.797 -6.371 13.672 1.00 97.50 114 VAL A O 1
ATOM 871 N N . LEU A 1 115 ? -13.432 -5.615 15.749 1.00 97.75 115 LEU A N 1
ATOM 872 C CA . LEU A 1 115 ? -14.484 -4.607 15.689 1.00 97.75 115 LEU A CA 1
ATOM 873 C C . LEU A 1 115 ? -13.956 -3.326 15.017 1.00 97.75 115 LEU A C 1
ATOM 875 O O . LEU A 1 115 ? -12.809 -2.954 15.276 1.00 97.75 115 LEU A O 1
ATOM 879 N N . PRO A 1 116 ? -14.767 -2.607 14.218 1.00 97.69 116 PRO A N 1
ATOM 880 C CA . PRO A 1 116 ? -14.386 -1.312 13.644 1.00 97.69 116 PRO A CA 1
ATOM 881 C C . PRO A 1 116 ? -13.861 -0.290 14.668 1.00 97.69 116 PRO A C 1
ATOM 883 O O . PRO A 1 116 ? -12.939 0.466 14.374 1.00 97.69 116 PRO A O 1
ATOM 886 N N . GLN A 1 117 ? -14.420 -0.302 15.878 1.00 98.06 117 GLN A N 1
ATOM 887 C CA . GLN A 1 117 ? -14.071 0.570 17.002 1.00 98.06 117 GLN A CA 1
ATOM 888 C C . GLN A 1 117 ? -12.900 0.060 17.857 1.00 98.06 117 GLN A C 1
ATOM 890 O O . GLN A 1 117 ? -12.507 0.729 18.810 1.00 98.06 117 GLN A O 1
ATOM 895 N N . ALA A 1 118 ? -12.341 -1.119 17.562 1.00 98.19 118 ALA A N 1
ATOM 896 C CA . ALA A 1 118 ? -11.170 -1.607 18.283 1.00 98.19 118 ALA A CA 1
ATOM 897 C C . ALA A 1 118 ? -9.980 -0.681 18.008 1.00 98.19 118 ALA A C 1
ATOM 899 O O . ALA A 1 118 ? -9.686 -0.377 16.844 1.00 98.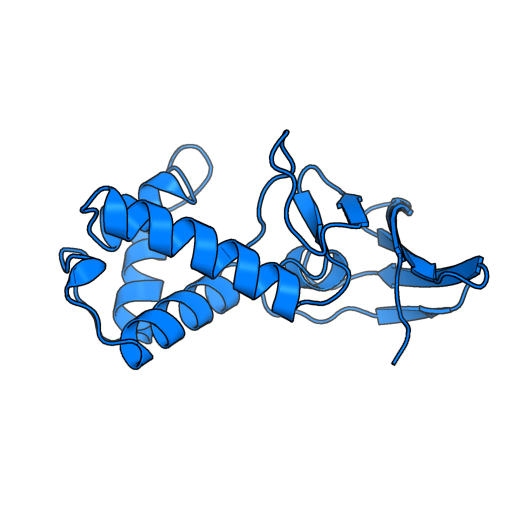19 118 ALA A O 1
ATOM 900 N N . ARG A 1 119 ? -9.283 -0.239 19.063 1.00 98.38 119 ARG A N 1
ATOM 901 C CA . ARG A 1 119 ? -8.045 0.530 18.900 1.00 98.38 119 ARG A CA 1
ATOM 902 C C . ARG A 1 119 ? -6.991 -0.377 18.293 1.00 98.38 119 ARG A C 1
ATOM 904 O O . ARG A 1 119 ? -6.845 -1.529 18.699 1.00 98.38 119 ARG A O 1
ATOM 911 N N . LEU A 1 120 ? -6.213 0.152 17.353 1.00 98.19 120 LEU A N 1
ATOM 912 C CA . LEU A 1 120 ? -5.133 -0.620 16.739 1.00 98.19 120 LEU A CA 1
ATOM 913 C C . LEU A 1 120 ? -4.077 -1.072 17.761 1.00 98.19 120 LEU A C 1
ATOM 915 O O . LEU A 1 120 ? -3.434 -2.094 17.547 1.00 98.19 120 LEU A O 1
ATOM 919 N N . ALA A 1 121 ? -3.920 -0.328 18.860 1.00 97.94 121 ALA A N 1
ATOM 920 C CA .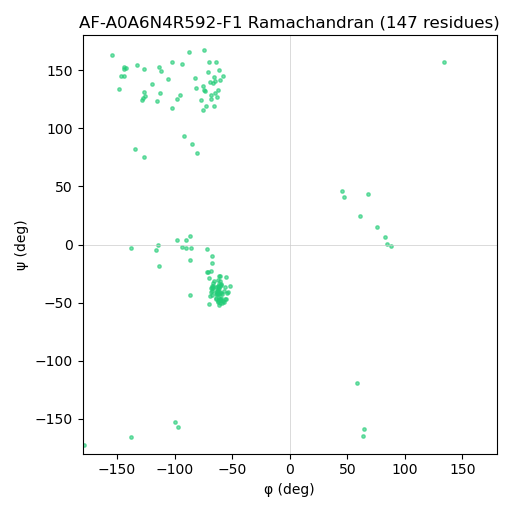 ALA A 1 121 ? -3.000 -0.647 19.953 1.00 97.94 121 ALA A CA 1
ATOM 921 C C . ALA A 1 121 ? -3.410 -1.891 20.759 1.00 97.94 121 ALA A C 1
ATOM 923 O O . ALA A 1 121 ? -2.549 -2.520 21.363 1.00 97.94 121 ALA A O 1
ATOM 924 N N . ASP A 1 122 ? -4.693 -2.265 20.727 1.00 97.88 122 ASP A N 1
ATOM 925 C CA . ASP A 1 122 ? -5.230 -3.404 21.483 1.00 97.88 122 ASP A CA 1
ATOM 926 C C . ASP A 1 122 ? -5.239 -4.698 20.645 1.00 97.88 122 ASP A C 1
ATOM 928 O O . ASP A 1 122 ? -5.653 -5.765 21.106 1.00 97.88 122 ASP A O 1
ATOM 932 N N . LEU A 1 123 ? -4.824 -4.620 19.376 1.00 97.94 123 LEU A N 1
ATOM 933 C CA . LEU A 1 123 ? -4.764 -5.774 18.489 1.00 97.94 123 LEU A CA 1
ATOM 934 C C . LEU A 1 123 ? -3.488 -6.575 18.745 1.00 97.94 123 LEU A C 1
ATOM 936 O O . LEU A 1 123 ? -2.390 -6.028 18.776 1.00 97.94 123 LEU A O 1
ATOM 940 N N . SER A 1 124 ? -3.621 -7.900 18.836 1.00 97.94 124 SER A N 1
ATOM 941 C CA . SER A 1 124 ? -2.458 -8.785 18.769 1.00 97.94 124 SER A CA 1
ATOM 942 C C . SER A 1 124 ? -1.782 -8.696 17.398 1.00 97.94 124 SER A C 1
ATOM 944 O O . SER A 1 124 ? -2.434 -8.388 16.395 1.00 97.94 124 SER A O 1
ATOM 946 N N . GLU A 1 125 ? -0.498 -9.053 17.323 1.00 96.81 125 GLU A N 1
ATOM 947 C CA . GLU A 1 125 ? 0.251 -9.072 16.057 1.00 96.81 125 GLU A CA 1
ATOM 948 C C . GLU A 1 125 ? -0.457 -9.908 14.978 1.00 96.81 125 GLU A C 1
ATOM 950 O O . GLU A 1 125 ? -0.608 -9.453 13.845 1.00 96.81 125 GLU A O 1
ATOM 955 N N . MET A 1 126 ? -1.016 -11.067 15.350 1.00 97.75 126 MET A N 1
ATOM 956 C CA . MET A 1 126 ? -1.816 -11.903 14.446 1.00 97.75 126 MET A CA 1
ATOM 957 C C . MET A 1 126 ? -3.040 -11.156 13.889 1.00 97.75 126 MET A C 1
ATOM 959 O O . MET A 1 126 ? -3.352 -11.264 12.703 1.00 97.75 126 MET A O 1
ATOM 963 N N . LYS A 1 127 ? -3.763 -10.393 14.720 1.00 98.00 127 LYS A N 1
ATOM 964 C CA . LYS A 1 127 ? -4.909 -9.593 14.256 1.00 98.00 127 LYS A CA 1
ATOM 965 C C . LYS A 1 127 ? -4.451 -8.454 13.345 1.00 98.00 127 LYS A C 1
ATOM 967 O O . LYS A 1 127 ? -5.085 -8.222 12.320 1.00 98.00 127 LYS A O 1
ATOM 972 N N . MET A 1 128 ? -3.337 -7.796 13.663 1.00 98.12 128 MET A N 1
ATOM 973 C CA . MET A 1 128 ? -2.751 -6.750 12.817 1.00 98.12 128 MET A CA 1
ATOM 974 C C . MET A 1 128 ? -2.312 -7.292 11.445 1.00 98.12 128 MET A C 1
ATOM 976 O O . MET A 1 128 ? -2.527 -6.651 10.418 1.00 98.12 128 MET A O 1
ATOM 980 N N . GLU A 1 129 ? -1.736 -8.492 11.393 1.00 97.69 129 GLU A N 1
ATOM 981 C CA . GLU A 1 129 ? -1.409 -9.170 10.132 1.00 97.69 129 GLU A CA 1
ATOM 982 C C . GLU A 1 129 ? -2.656 -9.488 9.308 1.00 97.69 129 GLU A C 1
ATOM 984 O O . GLU A 1 129 ? -2.676 -9.226 8.104 1.00 97.69 129 GLU A O 1
ATOM 989 N N . ARG A 1 130 ? -3.729 -9.969 9.948 1.00 98.12 130 ARG A N 1
ATOM 990 C CA . ARG A 1 130 ? -5.008 -10.197 9.263 1.00 98.12 130 ARG A CA 1
ATOM 991 C C . ARG A 1 130 ? -5.633 -8.901 8.747 1.00 98.12 130 ARG A C 1
ATOM 993 O O . ARG A 1 130 ? -6.196 -8.917 7.657 1.00 98.12 130 ARG A O 1
ATOM 1000 N N . VAL A 1 131 ? -5.504 -7.788 9.476 1.00 98.25 131 VAL A N 1
ATOM 1001 C CA . VAL A 1 131 ? -5.928 -6.457 9.000 1.00 98.25 131 VAL A CA 1
ATOM 1002 C C . VAL A 1 131 ? -5.187 -6.096 7.714 1.00 98.25 131 VAL A C 1
ATOM 1004 O O . VAL A 1 131 ? -5.825 -5.763 6.720 1.00 98.25 131 VAL A O 1
ATOM 1007 N N . ILE A 1 132 ? -3.858 -6.224 7.693 1.00 97.56 132 ILE A N 1
ATOM 1008 C CA . ILE A 1 132 ? -3.054 -5.926 6.498 1.00 97.56 132 ILE A CA 1
ATOM 1009 C C . ILE A 1 132 ? -3.433 -6.836 5.333 1.00 97.56 132 ILE A C 1
ATOM 1011 O O . ILE A 1 132 ? -3.643 -6.348 4.226 1.00 97.56 132 ILE A O 1
ATOM 1015 N N . ALA A 1 133 ? -3.565 -8.142 5.573 1.00 96.88 133 ALA A N 1
ATOM 1016 C CA . ALA A 1 133 ? -3.963 -9.093 4.541 1.00 96.88 133 ALA A CA 1
ATOM 1017 C C . ALA A 1 133 ? -5.352 -8.769 3.966 1.00 96.88 133 ALA A C 1
ATOM 1019 O O . ALA A 1 133 ? -5.552 -8.834 2.753 1.00 96.88 133 ALA A O 1
ATOM 1020 N N . ALA A 1 134 ? -6.302 -8.375 4.819 1.00 97.19 134 ALA A N 1
ATOM 1021 C CA . ALA A 1 134 ? -7.637 -7.975 4.395 1.00 97.19 134 ALA A CA 1
ATOM 1022 C C . ALA A 1 134 ? -7.631 -6.665 3.595 1.00 97.19 134 ALA A C 1
ATOM 1024 O O . ALA A 1 134 ? -8.364 -6.559 2.616 1.00 97.19 134 ALA A O 1
ATOM 1025 N N . MET A 1 135 ? -6.782 -5.699 3.963 1.00 96.94 135 MET A N 1
A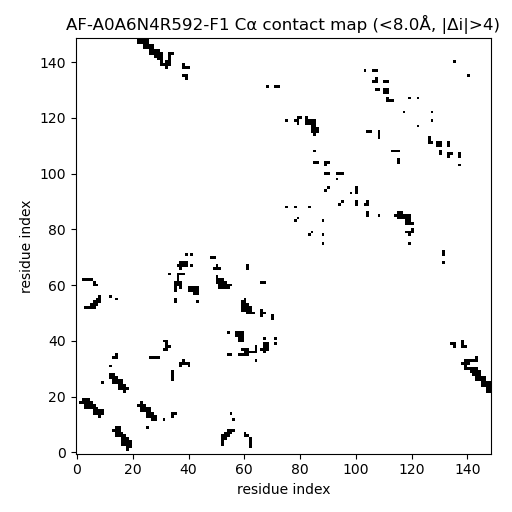TOM 1026 C CA . MET A 1 135 ? -6.572 -4.489 3.164 1.00 96.94 135 MET A CA 1
ATOM 1027 C C . MET A 1 135 ? -6.004 -4.838 1.785 1.00 96.94 135 MET A C 1
ATOM 1029 O O . MET A 1 135 ? -6.596 -4.462 0.784 1.00 96.94 135 MET A O 1
ATOM 1033 N N . CYS A 1 136 ? -4.941 -5.648 1.706 1.00 95.31 136 CYS A N 1
ATOM 1034 C CA . CYS A 1 136 ? -4.388 -6.103 0.424 1.00 95.31 136 CYS A CA 1
ATOM 1035 C C . CYS A 1 136 ? -5.443 -6.786 -0.464 1.00 95.31 136 CYS A C 1
ATOM 1037 O O . CYS A 1 136 ? -5.490 -6.540 -1.665 1.00 95.31 136 CYS A O 1
ATOM 1039 N N . ALA A 1 137 ? -6.302 -7.626 0.124 1.00 94.25 137 ALA A N 1
ATOM 1040 C CA . ALA A 1 137 ? -7.379 -8.293 -0.604 1.00 94.25 137 ALA A CA 1
ATOM 1041 C C . ALA A 1 137 ? -8.449 -7.314 -1.116 1.00 94.25 137 ALA A C 1
ATOM 1043 O O . ALA A 1 137 ? -9.021 -7.550 -2.179 1.00 94.25 137 ALA A O 1
ATOM 1044 N N . HIS A 1 138 ? -8.708 -6.227 -0.384 1.00 94.25 138 HIS A N 1
ATOM 1045 C CA . HIS A 1 138 ? -9.611 -5.162 -0.817 1.00 94.25 138 HIS A CA 1
ATOM 1046 C C . HIS A 1 138 ? -9.039 -4.373 -2.007 1.00 94.25 138 HIS A C 1
ATOM 1048 O O . HIS A 1 138 ? -9.781 -4.016 -2.917 1.00 94.25 138 HIS A O 1
ATOM 1054 N N . GLU A 1 139 ? -7.722 -4.144 -2.032 1.00 90.19 139 GLU A N 1
ATOM 1055 C CA . GLU A 1 139 ? -7.043 -3.368 -3.082 1.00 90.19 139 GLU A CA 1
ATOM 1056 C C . GLU A 1 139 ? -6.960 -4.076 -4.448 1.00 90.19 139 GLU A C 1
ATOM 1058 O O . GLU A 1 139 ? -6.791 -3.412 -5.476 1.00 90.19 139 GLU A O 1
ATOM 1063 N N . GLY A 1 140 ? -7.041 -5.409 -4.471 1.00 89.69 140 GLY A N 1
ATOM 1064 C CA . GLY A 1 140 ? -7.024 -6.221 -5.693 1.00 89.69 140 GLY A CA 1
ATOM 1065 C C . GLY A 1 140 ? -6.097 -7.434 -5.609 1.00 89.69 140 GLY A C 1
ATOM 1066 O O . GLY A 1 140 ? -5.151 -7.471 -4.824 1.00 89.69 140 GLY A O 1
ATOM 1067 N N . VAL A 1 141 ? -6.358 -8.448 -6.433 1.00 85.94 141 VAL A N 1
ATOM 1068 C CA . VAL A 1 141 ? -5.614 -9.726 -6.424 1.00 85.94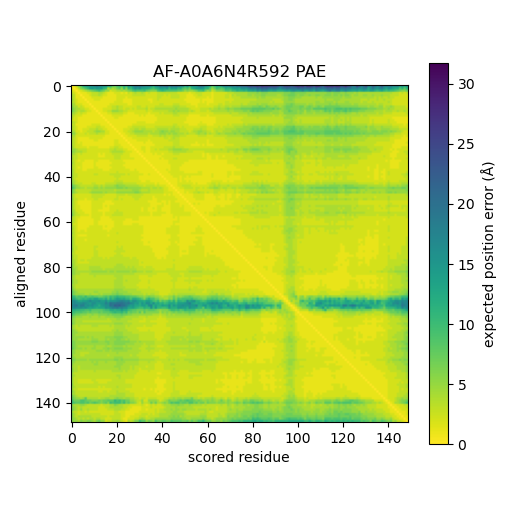 141 VAL A CA 1
ATOM 1069 C C . VAL A 1 141 ? -5.296 -10.252 -7.822 1.00 85.94 141 VAL A C 1
ATOM 1071 O O . VAL A 1 141 ? -4.640 -11.286 -7.960 1.00 85.94 141 VAL A O 1
ATOM 1074 N N . ARG A 1 142 ? -5.755 -9.579 -8.883 1.00 94.62 142 ARG A N 1
ATOM 1075 C CA . ARG A 1 142 ? -5.635 -10.100 -10.242 1.00 94.62 142 ARG A CA 1
ATOM 1076 C C . ARG A 1 142 ? -4.204 -9.966 -10.745 1.00 94.62 142 ARG A C 1
ATOM 1078 O O . ARG A 1 142 ? -3.689 -8.868 -10.964 1.00 94.62 142 ARG A O 1
ATOM 1085 N N . VAL A 1 143 ? -3.585 -11.114 -10.980 1.00 95.62 143 VAL A N 1
ATOM 1086 C CA . VAL A 1 143 ? -2.250 -11.229 -11.564 1.00 95.62 143 VAL A CA 1
ATOM 1087 C C . VAL A 1 143 ? -2.323 -10.954 -13.067 1.00 95.62 143 VAL A C 1
ATOM 1089 O O . VAL A 1 143 ? -3.241 -11.407 -13.748 1.00 95.62 143 VAL A O 1
ATOM 1092 N N . GLY A 1 144 ? -1.372 -10.168 -13.568 1.00 95.69 144 GLY A N 1
ATOM 1093 C CA . GLY A 1 144 ? -1.179 -9.922 -14.995 1.00 95.69 144 GLY A CA 1
ATOM 1094 C C . GLY A 1 144 ? -0.053 -10.778 -15.573 1.00 95.69 144 GLY A C 1
ATOM 1095 O O . GLY A 1 144 ? 0.272 -11.848 -15.059 1.00 95.69 144 GLY A O 1
ATOM 1096 N N . THR A 1 145 ? 0.584 -10.286 -16.629 1.00 97.00 145 THR A N 1
ATOM 1097 C CA . THR A 1 145 ? 1.697 -10.961 -17.303 1.00 97.00 145 THR A CA 1
ATOM 1098 C C . THR A 1 145 ? 3.012 -10.215 -17.109 1.00 97.00 145 THR A C 1
ATOM 1100 O O . THR A 1 145 ? 3.051 -8.990 -16.968 1.00 97.00 145 THR A O 1
ATOM 1103 N N . ARG A 1 146 ? 4.112 -10.974 -17.083 1.00 95.00 146 ARG A N 1
ATOM 1104 C CA . ARG A 1 146 ? 5.484 -10.455 -17.052 1.00 95.00 146 ARG A CA 1
ATOM 1105 C C . ARG A 1 146 ? 6.165 -10.800 -18.369 1.00 95.00 146 ARG A C 1
ATOM 1107 O O . ARG A 1 146 ? 6.131 -11.956 -18.779 1.00 95.00 146 ARG A O 1
ATOM 1114 N N . HIS A 1 147 ? 6.787 -9.814 -19.002 1.00 95.25 147 HIS A N 1
ATOM 1115 C CA . HIS A 1 147 ? 7.497 -9.977 -20.267 1.00 95.25 147 HIS A CA 1
ATOM 1116 C C . HIS A 1 147 ? 8.902 -9.397 -20.140 1.00 95.25 147 HIS A C 1
ATOM 1118 O O . HIS A 1 147 ? 9.040 -8.224 -19.796 1.00 95.25 147 HIS A O 1
ATOM 1124 N N . SER A 1 148 ? 9.931 -10.192 -20.421 1.00 93.75 148 SER A N 1
ATOM 1125 C CA . SER A 1 148 ? 11.276 -9.650 -20.635 1.00 93.75 148 SER A CA 1
ATOM 1126 C C . SER A 1 148 ? 11.275 -8.783 -21.895 1.00 93.75 148 SER A C 1
ATOM 1128 O O . SER A 1 148 ? 10.591 -9.122 -22.865 1.00 93.75 148 SER A O 1
ATOM 1130 N N . LEU A 1 149 ? 11.992 -7.663 -21.849 1.00 89.56 149 LEU A N 1
ATOM 1131 C CA . LEU A 1 149 ? 12.165 -6.734 -22.967 1.00 89.56 149 LEU A CA 1
ATOM 1132 C C . LEU A 1 149 ? 13.578 -6.807 -23.538 1.00 89.56 149 LEU A C 1
ATOM 1134 O O . LEU A 1 149 ? 14.509 -7.086 -22.748 1.00 89.56 149 LEU A O 1
#

Nearest PDB structures (foldseek):
  1ee8-assembly1_B  TM=4.124E-01  e=3.251E-02  Thermus thermophilus HB8
  8b9n-assembly1_A  TM=3.685E-01  e=3.928E-02  Mus musculus
  7z5a-assembly1_A  TM=3.904E-01  e=6.927E-02  Mus musculus
  8b9n-assembly2_C  TM=3.848E-01  e=8.369E-02  Mus musculus
  4nrw-assembly2_B  TM=3.801E-01  e=2.772E-01  Acanthamoeba polyphaga mimivirus

pLDDT: mean 95.03, std 6.04, range [62.88, 98.56]

Organism: Blastochloris viridis (NCBI:txid1079)

Sequence (149 aa):
MDTFVKAYAGQGTDVIYETADGRKVRFSGGDRNWRNQNPGNIRSNSIRWLGKIGAAGGFCVFATPELGVRAMRKILNNRTREGKTLAEAIASYAPAVENNTTAYVQHVAARAGVLPQARLADLSEMKMERVIAAMCAHEGVRVGTRHSL

Mean predicted aligned error: 3.36 Å

Solvent-accessible surface area (backbone atoms only — not comparable to full-atom values): 7827 Å² total; per-residue (Å²): 131,85,63,45,64,37,36,36,61,45,72,89,88,21,28,35,34,27,30,85,88,68,52,35,38,37,27,36,71,54,30,67,28,61,50,25,18,13,38,66,64,49,64,54,65,92,72,85,54,76,52,55,33,34,47,44,97,66,18,37,17,29,52,40,45,68,40,22,47,50,50,48,51,54,53,51,54,50,33,29,75,71,66,28,24,46,38,57,42,44,42,73,73,44,47,60,92,84,37,66,37,67,60,51,39,52,52,25,21,66,68,28,74,49,58,48,78,40,40,49,74,79,48,52,70,70,41,51,51,32,36,52,52,31,46,25,60,71,64,49,82,47,74,53,48,79,41,81,103

Foldseek 3Di:
DAQFQAWEDDPDQKIWTAGPVGWIKIFDDFANCQRLLQLLQAFDDPDDQVQFRYDGPRGTRGRHVVSNLVVVVVLLVVQLVVQDFQLVSQCVSDPPVRDPSVVLLVQLCVQLVHDRRDGSPPDDPSSVVSSSVSSSVVRGDTGTDMDID

Secondary structure (DSSP, 8-state):
---EEEEEE-STT-EEEEETTS-EEEEESS-HHHHTT-TT-PBP-S---TTEEEEETTEEEESSHHHHHHHHHHHHHHHHHTT-BHHHHHHHHS-TTTS-HHHHHHHHHHHHT--TTSBGGGS-HHHHHHHHHHHHHHH-----EEEE-

Radius of gyration: 16.01 Å; Cα contacts (8 Å, |Δi|>4): 271; chains: 1; bounding box: 40×27×44 Å